Protein AF-A0A962FHZ2-F1 (afdb_monomer_lite)

Sequence (91 aa):
MPIPYLAIVAAAVAAWLFGAVWFGLLGRPWAVGLGLMSADAPQQRGKPPIFALVFSFVAELVMAAMLNGLLTHLAGPQFGMAPALIGAFFV

Structure (mmCIF, N/CA/C/O backbone):
data_AF-A0A962FHZ2-F1
#
_entry.id   AF-A0A962FHZ2-F1
#
loop_
_atom_site.group_PDB
_atom_site.id
_atom_site.type_symbol
_atom_site.label_atom_id
_atom_site.label_alt_id
_atom_site.label_comp_id
_atom_site.label_asym_id
_atom_site.label_entity_id
_atom_site.label_seq_id
_atom_site.pdbx_PDB_ins_code
_atom_site.Cartn_x
_atom_site.Cartn_y
_atom_site.Cartn_z
_atom_site.occupancy
_atom_site.B_iso_or_equiv
_atom_site.auth_seq_id
_atom_site.auth_comp_id
_atom_site.auth_asym_id
_atom_site.auth_atom_id
_atom_site.pdbx_PDB_model_num
ATOM 1 N N . MET A 1 1 ? -9.693 -1.635 23.708 1.00 52.34 1 MET A N 1
ATOM 2 C CA . MET A 1 1 ? -10.423 -2.319 22.617 1.00 52.34 1 MET A CA 1
ATOM 3 C C . MET A 1 1 ? -9.524 -3.429 22.086 1.00 52.34 1 MET A C 1
ATOM 5 O O . MET A 1 1 ? -8.327 -3.177 21.999 1.00 52.34 1 MET A O 1
ATOM 9 N N . PRO A 1 2 ? -10.022 -4.648 21.821 1.00 62.69 2 PRO A N 1
ATOM 10 C CA . PRO A 1 2 ? -9.186 -5.713 21.267 1.00 62.69 2 PRO A CA 1
ATOM 11 C C . PRO A 1 2 ? -8.664 -5.297 19.887 1.00 62.69 2 PRO A C 1
ATOM 13 O O . PRO A 1 2 ? -9.426 -4.765 19.085 1.00 62.69 2 PRO A O 1
ATOM 16 N N . ILE A 1 3 ? -7.373 -5.517 19.624 1.00 63.56 3 ILE A N 1
ATOM 17 C CA . ILE A 1 3 ? -6.765 -5.240 18.317 1.00 63.56 3 ILE A CA 1
ATOM 18 C C . ILE A 1 3 ? -7.387 -6.206 17.300 1.00 63.56 3 ILE A C 1
ATOM 20 O O . ILE A 1 3 ? -7.227 -7.421 17.453 1.00 63.56 3 ILE A O 1
ATOM 24 N N . PRO A 1 4 ? -8.093 -5.718 16.265 1.00 80.44 4 PRO A N 1
ATOM 25 C CA . PRO A 1 4 ? -8.685 -6.587 15.263 1.00 80.44 4 PRO A CA 1
ATOM 26 C C . PRO A 1 4 ? -7.594 -7.035 14.284 1.00 80.44 4 PRO A C 1
ATOM 28 O O . PRO A 1 4 ? -7.474 -6.507 13.181 1.00 80.44 4 PRO A O 1
ATOM 31 N N . TYR A 1 5 ? -6.788 -8.025 14.677 1.00 85.94 5 TYR A N 1
ATOM 32 C CA . TYR A 1 5 ? -5.693 -8.557 13.851 1.00 85.94 5 TYR A CA 1
ATOM 33 C C . TYR A 1 5 ? -6.159 -8.963 12.446 1.00 85.94 5 TYR A C 1
ATOM 35 O O . TYR A 1 5 ? -5.452 -8.737 11.468 1.00 85.94 5 TYR A O 1
ATOM 43 N N . LEU A 1 6 ? -7.387 -9.482 12.333 1.00 89.19 6 LEU A N 1
ATOM 44 C CA . LEU A 1 6 ? -8.000 -9.812 11.049 1.00 89.19 6 LEU A CA 1
ATOM 45 C C . LEU A 1 6 ? -8.206 -8.575 10.159 1.00 89.19 6 LEU A C 1
ATOM 47 O O . LEU A 1 6 ? -7.971 -8.652 8.958 1.00 89.19 6 LEU A O 1
ATOM 51 N N . ALA A 1 7 ? -8.600 -7.436 10.736 1.00 86.88 7 ALA A N 1
ATOM 52 C CA . ALA A 1 7 ? -8.775 -6.191 9.991 1.00 86.88 7 ALA A CA 1
ATOM 53 C C . ALA A 1 7 ? -7.433 -5.623 9.513 1.00 86.88 7 ALA A C 1
ATOM 55 O O . ALA A 1 7 ? -7.355 -5.137 8.391 1.00 86.88 7 ALA A O 1
ATOM 56 N N . ILE A 1 8 ? -6.371 -5.744 10.319 1.00 90.81 8 ILE A N 1
ATOM 57 C CA . ILE A 1 8 ? -5.015 -5.321 9.930 1.00 90.81 8 ILE A CA 1
ATOM 58 C C . ILE A 1 8 ? -4.530 -6.137 8.729 1.00 90.81 8 ILE A C 1
ATOM 60 O O . ILE A 1 8 ? -4.075 -5.569 7.739 1.00 90.81 8 ILE A O 1
ATOM 64 N N . VAL A 1 9 ? -4.669 -7.465 8.785 1.00 94.00 9 VAL A N 1
ATOM 65 C CA . VAL A 1 9 ? -4.267 -8.343 7.676 1.00 94.00 9 VAL A CA 1
ATOM 66 C C . VAL A 1 9 ? -5.120 -8.082 6.434 1.00 94.00 9 VAL A C 1
ATOM 68 O O . VAL A 1 9 ? -4.576 -7.981 5.337 1.00 94.00 9 VAL A O 1
ATOM 71 N N . ALA A 1 10 ? -6.437 -7.921 6.588 1.00 92.81 10 ALA A N 1
ATOM 72 C CA . ALA A 1 10 ? -7.325 -7.605 5.471 1.00 92.81 10 ALA A CA 1
ATOM 73 C C . ALA A 1 10 ? -6.970 -6.260 4.814 1.00 92.81 10 ALA A C 1
ATOM 75 O O . ALA A 1 10 ? -6.919 -6.180 3.588 1.00 92.81 10 ALA A O 1
ATOM 76 N N . ALA A 1 11 ? -6.671 -5.230 5.612 1.00 92.00 11 ALA A N 1
ATOM 77 C CA . ALA A 1 11 ? -6.234 -3.928 5.119 1.00 92.00 11 ALA A CA 1
ATOM 78 C C . ALA A 1 11 ? -4.898 -4.024 4.369 1.00 92.00 11 ALA A C 1
ATOM 80 O O . ALA A 1 11 ? -4.791 -3.500 3.264 1.00 92.00 11 ALA A O 1
ATOM 81 N N . ALA A 1 12 ? -3.918 -4.751 4.915 1.00 95.56 12 ALA A N 1
ATOM 82 C CA . ALA A 1 12 ? -2.625 -4.958 4.265 1.00 95.56 12 ALA A CA 1
ATOM 83 C C . ALA A 1 12 ? -2.767 -5.683 2.916 1.00 95.56 12 ALA A C 1
ATOM 85 O O . ALA A 1 12 ? -2.175 -5.266 1.925 1.00 95.56 12 ALA A O 1
ATOM 86 N N . VAL A 1 13 ? -3.595 -6.733 2.843 1.00 96.81 13 VAL A N 1
ATOM 87 C CA . VAL A 1 13 ? -3.870 -7.445 1.582 1.00 96.81 13 VAL A CA 1
ATOM 88 C C . VAL A 1 13 ? -4.563 -6.528 0.572 1.00 96.81 13 VAL A C 1
ATOM 90 O O . VAL A 1 13 ? -4.171 -6.505 -0.594 1.00 96.81 13 VAL A O 1
ATOM 93 N N . ALA A 1 14 ? -5.570 -5.763 1.002 1.00 94.88 14 ALA A N 1
ATOM 94 C CA . ALA A 1 14 ? -6.292 -4.843 0.128 1.00 94.88 14 ALA A CA 1
ATOM 95 C C . ALA A 1 14 ? -5.374 -3.745 -0.433 1.00 94.88 14 ALA A C 1
ATOM 97 O O . ALA A 1 14 ? -5.360 -3.527 -1.645 1.00 94.88 14 ALA A O 1
ATOM 98 N N . ALA A 1 15 ? -4.570 -3.109 0.425 1.00 94.12 15 ALA A N 1
ATOM 99 C CA . ALA A 1 15 ? -3.610 -2.080 0.033 1.00 94.12 15 ALA A CA 1
ATOM 100 C C . ALA A 1 15 ? -2.529 -2.641 -0.901 1.00 94.12 15 ALA A C 1
ATOM 102 O O . ALA A 1 15 ? -2.249 -2.058 -1.947 1.00 94.12 15 ALA A O 1
ATOM 103 N N . TRP A 1 16 ? -1.986 -3.819 -0.589 1.00 96.06 16 TRP A N 1
ATOM 104 C CA . TRP A 1 16 ? -0.955 -4.461 -1.401 1.00 96.06 16 TRP A CA 1
ATOM 105 C C . TRP A 1 16 ? -1.451 -4.836 -2.805 1.00 96.06 16 TRP A C 1
ATOM 107 O O . TRP A 1 16 ? -0.777 -4.554 -3.798 1.00 96.06 16 TRP A O 1
ATOM 117 N N . LEU A 1 17 ? -2.652 -5.419 -2.915 1.00 96.19 17 LEU A N 1
ATOM 118 C CA . LEU A 1 17 ? -3.267 -5.726 -4.212 1.00 96.19 17 LEU A CA 1
ATOM 119 C C . LEU A 1 17 ? -3.583 -4.454 -5.001 1.00 96.19 17 LEU A C 1
ATOM 121 O O . LEU A 1 17 ? -3.311 -4.397 -6.203 1.00 96.19 17 LEU A O 1
ATOM 125 N N . PHE A 1 18 ? -4.119 -3.432 -4.333 1.00 94.75 18 PHE A N 1
ATOM 126 C CA . PHE A 1 18 ? -4.369 -2.137 -4.954 1.00 94.75 18 PHE A CA 1
ATOM 127 C C . PHE A 1 18 ? -3.073 -1.522 -5.495 1.00 94.75 18 PHE A C 1
ATOM 129 O O . PHE A 1 18 ? -3.030 -1.135 -6.660 1.00 94.75 18 PHE A O 1
ATOM 136 N N . GLY A 1 19 ? -1.995 -1.515 -4.707 1.00 91.81 19 GLY A N 1
ATOM 137 C CA . GLY A 1 19 ? -0.679 -1.034 -5.124 1.00 91.81 19 GLY A CA 1
ATOM 138 C C . GLY A 1 19 ? -0.113 -1.817 -6.310 1.00 91.81 19 GLY A C 1
ATOM 139 O O . GLY A 1 19 ? 0.396 -1.219 -7.259 1.00 91.81 19 GLY A O 1
ATOM 140 N N . ALA A 1 20 ? -0.260 -3.145 -6.312 1.00 91.56 20 ALA A N 1
ATOM 141 C CA . ALA A 1 20 ? 0.170 -3.987 -7.426 1.00 91.56 20 ALA A CA 1
ATOM 142 C C . ALA A 1 20 ? -0.566 -3.641 -8.731 1.00 91.56 20 ALA A C 1
ATOM 144 O O . ALA A 1 20 ? 0.062 -3.555 -9.788 1.00 91.56 20 ALA A O 1
ATOM 145 N N . VAL A 1 21 ? -1.878 -3.399 -8.665 1.00 93.50 21 VAL A N 1
ATOM 146 C CA . VAL A 1 21 ? -2.672 -2.957 -9.822 1.00 93.50 21 VAL A CA 1
ATOM 147 C C . VAL A 1 21 ? -2.290 -1.533 -10.233 1.00 93.50 21 VAL A C 1
ATOM 149 O O . VAL A 1 21 ? -2.035 -1.285 -11.411 1.00 93.50 21 VAL A O 1
ATOM 152 N N . TRP A 1 22 ? -2.188 -0.610 -9.276 1.00 92.81 22 TRP A N 1
ATOM 153 C CA . TRP A 1 22 ? -1.858 0.794 -9.514 1.00 92.81 22 TRP A CA 1
ATOM 154 C C . TRP A 1 22 ? -0.504 0.951 -10.208 1.00 92.81 22 TRP A C 1
ATOM 156 O O . TRP A 1 22 ? -0.424 1.510 -11.302 1.00 92.81 22 TRP A O 1
ATOM 166 N N . PHE A 1 23 ? 0.563 0.394 -9.631 1.00 88.62 23 PHE A N 1
ATOM 167 C CA . PHE A 1 23 ? 1.902 0.466 -10.216 1.00 88.62 23 PHE A CA 1
ATOM 168 C C . PHE A 1 23 ? 2.074 -0.463 -11.422 1.00 88.62 23 PHE A C 1
ATOM 170 O O . PHE A 1 23 ? 2.867 -0.154 -12.311 1.00 88.62 23 PHE A O 1
ATOM 177 N N . GLY A 1 24 ? 1.307 -1.552 -11.511 1.00 88.62 24 GLY A N 1
ATOM 178 C CA . GLY A 1 24 ? 1.276 -2.406 -12.698 1.00 88.62 24 GLY A CA 1
ATOM 179 C C . GLY A 1 24 ? 0.726 -1.689 -13.935 1.00 88.62 24 GLY A C 1
ATOM 180 O O . GLY A 1 24 ? 1.250 -1.878 -15.033 1.00 88.62 24 GLY A O 1
ATOM 181 N N . LEU A 1 25 ? -0.292 -0.839 -13.761 1.00 91.19 25 LEU A N 1
ATOM 182 C CA . LEU A 1 25 ? -0.929 -0.094 -14.852 1.00 91.19 25 LEU A CA 1
ATOM 183 C C . LEU A 1 25 ? -0.266 1.266 -15.112 1.00 91.19 25 LEU A C 1
ATOM 185 O O . LEU A 1 25 ? -0.033 1.633 -16.263 1.00 91.19 25 LEU A O 1
ATOM 189 N N . LEU A 1 26 ? 0.049 2.014 -14.052 1.00 92.19 26 LEU A N 1
ATOM 190 C CA . LEU A 1 26 ? 0.483 3.413 -14.130 1.00 92.19 26 LEU A CA 1
ATOM 191 C C . LEU A 1 26 ? 1.970 3.622 -13.815 1.00 92.19 26 LEU A C 1
ATOM 193 O O . LEU A 1 26 ? 2.487 4.721 -14.011 1.00 92.19 26 LEU A O 1
ATOM 197 N N . GLY A 1 27 ? 2.697 2.589 -13.381 1.00 90.44 27 GLY A N 1
ATOM 198 C CA . GLY A 1 27 ? 4.102 2.731 -12.985 1.00 90.44 27 GLY A CA 1
ATOM 199 C C . GLY A 1 27 ? 5.013 3.198 -14.122 1.00 90.44 27 GLY A C 1
ATOM 200 O O . GLY A 1 27 ? 5.865 4.058 -13.914 1.00 90.44 27 GLY A O 1
ATOM 201 N N . ARG A 1 28 ? 4.808 2.696 -15.349 1.00 88.69 28 ARG A N 1
ATOM 202 C CA . ARG A 1 28 ? 5.593 3.119 -16.524 1.00 88.69 28 ARG A CA 1
ATOM 203 C C . ARG A 1 28 ? 5.334 4.578 -16.930 1.00 88.69 28 ARG A C 1
ATOM 205 O O . ARG A 1 28 ? 6.315 5.310 -17.028 1.00 88.69 28 ARG A O 1
ATOM 212 N N . PRO A 1 29 ? 4.085 5.037 -17.163 1.00 92.88 29 PRO A N 1
ATOM 213 C CA . PRO A 1 29 ? 3.851 6.440 -17.506 1.00 92.88 29 PRO A CA 1
ATOM 214 C C . PRO A 1 29 ? 4.306 7.393 -16.393 1.00 92.88 29 PRO A C 1
ATOM 216 O O . PRO A 1 29 ? 4.846 8.453 -16.697 1.00 92.88 29 PRO A O 1
ATOM 219 N N . TRP A 1 30 ? 4.185 6.992 -15.124 1.00 93.50 30 TRP A N 1
ATOM 220 C CA . TRP A 1 30 ? 4.740 7.742 -13.997 1.00 93.50 30 TRP A CA 1
ATOM 221 C C . TRP A 1 30 ? 6.274 7.852 -14.064 1.00 93.50 30 TRP A C 1
ATOM 223 O O . TRP A 1 30 ? 6.813 8.955 -13.995 1.00 93.50 30 TRP A O 1
ATOM 233 N N . ALA A 1 31 ? 6.982 6.738 -14.281 1.00 92.12 31 ALA A N 1
ATOM 234 C CA . ALA A 1 31 ? 8.444 6.728 -14.385 1.00 92.12 31 ALA A CA 1
ATOM 235 C C . ALA A 1 31 ? 8.964 7.544 -15.583 1.00 92.12 31 ALA A C 1
ATOM 237 O O . ALA A 1 31 ? 9.981 8.230 -15.466 1.00 92.12 31 ALA A O 1
ATOM 238 N N . VAL A 1 32 ? 8.256 7.502 -16.717 1.00 93.75 32 VAL A N 1
ATOM 239 C CA . VAL A 1 32 ? 8.573 8.316 -17.901 1.00 93.75 32 VAL A CA 1
ATOM 240 C C . VAL A 1 32 ? 8.341 9.802 -17.620 1.00 93.75 32 VAL A C 1
ATOM 242 O O . VAL A 1 32 ? 9.209 10.617 -17.923 1.00 93.75 32 VAL A O 1
ATOM 245 N N . GLY A 1 33 ? 7.217 10.163 -16.992 1.00 93.94 33 GLY A N 1
ATOM 246 C CA . GLY A 1 33 ? 6.903 11.554 -16.647 1.00 93.94 33 GLY A CA 1
ATOM 247 C C . GLY A 1 33 ? 7.903 12.190 -15.675 1.00 93.94 33 GLY A C 1
ATOM 248 O O . GLY A 1 33 ? 8.156 13.388 -15.755 1.00 93.94 33 GLY A O 1
ATOM 249 N N . LEU A 1 34 ? 8.517 11.385 -14.803 1.00 95.06 34 LEU A N 1
ATOM 250 C CA . LEU A 1 34 ? 9.578 11.822 -13.891 1.00 95.06 34 LEU A CA 1
ATOM 251 C C . LEU A 1 34 ? 10.986 11.817 -14.511 1.00 95.06 34 LEU A C 1
ATOM 253 O O . LEU A 1 34 ? 11.949 12.155 -13.826 1.00 95.06 34 LEU A O 1
ATOM 257 N N . GLY A 1 35 ? 11.138 11.408 -15.774 1.00 92.88 35 GLY A N 1
ATOM 258 C CA . GLY A 1 35 ? 12.445 11.306 -16.430 1.00 92.88 35 GLY A CA 1
ATOM 259 C C . GLY A 1 35 ? 13.329 10.167 -15.904 1.00 92.88 35 GLY A C 1
ATOM 260 O O . GLY A 1 35 ? 14.515 10.120 -16.217 1.00 92.88 35 GLY A O 1
ATOM 261 N N . LEU A 1 36 ? 12.767 9.230 -15.129 1.00 91.62 36 LEU A N 1
ATOM 262 C CA . LEU A 1 36 ? 13.481 8.051 -14.617 1.00 91.62 36 LEU A CA 1
ATOM 263 C C . LEU A 1 36 ? 13.682 6.981 -15.701 1.00 91.62 36 LEU A C 1
ATOM 265 O O . LEU A 1 36 ? 14.502 6.077 -15.545 1.00 91.62 36 LEU A O 1
ATOM 269 N N . MET A 1 37 ? 12.916 7.060 -16.792 1.00 89.69 37 MET A N 1
ATOM 270 C CA . MET A 1 37 ? 12.946 6.119 -17.907 1.00 89.69 37 MET A CA 1
ATOM 271 C C . MET A 1 37 ? 12.627 6.844 -19.220 1.00 89.69 37 MET A C 1
ATOM 273 O O . MET A 1 37 ? 11.748 7.700 -19.260 1.00 89.69 37 MET A O 1
ATOM 277 N N . SER A 1 38 ? 13.304 6.472 -20.312 1.00 89.81 38 SER A N 1
ATOM 278 C CA . SER A 1 38 ? 12.926 6.937 -21.654 1.00 89.81 38 SER A CA 1
ATOM 279 C C . SER A 1 38 ? 11.594 6.316 -22.092 1.00 89.81 38 SER A C 1
ATOM 281 O O . SER A 1 38 ? 11.342 5.138 -21.833 1.00 89.81 38 SER A O 1
ATOM 283 N N . ALA A 1 39 ? 10.760 7.075 -22.806 1.00 88.56 39 ALA A N 1
ATOM 284 C CA . ALA A 1 39 ? 9.511 6.570 -23.382 1.00 88.56 39 ALA A CA 1
ATOM 285 C C . ALA A 1 39 ? 9.741 5.370 -24.324 1.00 88.56 39 ALA A C 1
ATOM 287 O O . ALA A 1 39 ? 8.923 4.446 -24.368 1.00 88.56 39 ALA A O 1
ATOM 288 N N . ASP A 1 40 ? 10.895 5.338 -24.993 1.00 89.25 40 ASP A N 1
ATOM 289 C CA . ASP A 1 40 ? 11.276 4.284 -25.938 1.00 89.25 40 ASP A CA 1
ATOM 290 C C . ASP A 1 40 ? 11.899 3.062 -25.257 1.00 89.25 40 ASP A C 1
ATOM 292 O O . ASP A 1 40 ? 12.158 2.045 -25.904 1.00 89.25 40 ASP A O 1
ATOM 296 N N . ALA A 1 41 ? 12.163 3.137 -23.949 1.00 85.06 41 ALA A N 1
ATOM 297 C CA . ALA A 1 41 ? 12.801 2.038 -23.251 1.00 85.06 41 ALA A CA 1
ATOM 298 C C . ALA A 1 41 ? 11.903 0.786 -23.307 1.00 85.06 41 ALA A C 1
ATOM 300 O O . ALA A 1 41 ? 10.686 0.877 -23.082 1.00 85.06 41 ALA A O 1
ATOM 301 N N . PRO A 1 42 ? 12.487 -0.387 -23.619 1.00 80.62 42 PRO A N 1
ATOM 302 C CA . PRO A 1 42 ? 11.727 -1.605 -23.836 1.00 80.62 42 PRO A CA 1
ATOM 303 C C . PRO A 1 42 ? 10.947 -1.961 -22.573 1.00 80.62 42 PRO A C 1
ATOM 305 O O . PRO A 1 42 ? 11.472 -1.918 -21.459 1.00 80.62 42 PRO A O 1
ATOM 308 N N . GLN A 1 43 ? 9.678 -2.330 -22.748 1.00 76.69 43 GLN A N 1
ATOM 309 C CA . GLN A 1 43 ? 8.869 -2.831 -21.645 1.00 76.69 43 GLN A CA 1
ATOM 310 C C . GLN A 1 43 ? 9.560 -4.081 -21.083 1.00 76.69 43 GLN A C 1
ATOM 312 O O . GLN A 1 43 ? 9.680 -5.085 -21.791 1.00 76.69 43 GLN A O 1
ATOM 317 N N . GLN A 1 44 ? 10.005 -4.041 -19.822 1.00 69.75 44 GLN A N 1
ATOM 318 C CA . GLN A 1 44 ? 10.480 -5.245 -19.144 1.00 69.75 44 GLN A CA 1
ATOM 319 C C . GLN A 1 44 ? 9.323 -6.246 -19.074 1.00 69.75 44 GLN A C 1
ATOM 321 O O . GLN A 1 44 ? 8.379 -6.096 -18.301 1.00 69.75 44 GLN A O 1
ATOM 326 N N . ARG A 1 45 ? 9.379 -7.268 -19.930 1.00 62.19 45 ARG A N 1
ATOM 327 C CA . ARG A 1 45 ? 8.474 -8.417 -19.906 1.00 62.19 45 ARG A CA 1
ATOM 328 C C . ARG A 1 45 ? 9.066 -9.455 -18.962 1.00 62.19 45 ARG A C 1
ATOM 330 O O . ARG A 1 45 ? 9.803 -10.339 -19.382 1.00 62.19 45 ARG A O 1
ATOM 337 N N . GLY A 1 46 ? 8.781 -9.313 -17.674 1.00 67.94 46 GLY A N 1
ATOM 338 C CA . GLY A 1 46 ? 9.251 -10.234 -16.645 1.00 67.94 46 GLY A CA 1
ATOM 339 C C . GLY A 1 46 ? 8.357 -10.189 -15.416 1.00 67.94 46 GLY A C 1
ATOM 340 O O . GLY A 1 46 ? 7.718 -9.176 -15.139 1.00 67.94 46 GLY A O 1
ATOM 341 N N . LYS A 1 47 ? 8.299 -11.302 -14.681 1.00 72.50 47 LYS A N 1
ATOM 342 C CA . LYS A 1 47 ? 7.670 -11.315 -13.358 1.00 72.50 47 LYS A CA 1
ATOM 343 C C . LYS A 1 47 ? 8.460 -10.379 -12.435 1.00 72.50 47 LYS A C 1
ATOM 345 O O . LYS A 1 47 ? 9.691 -10.442 -12.463 1.00 72.50 47 LYS A O 1
ATOM 350 N N . PRO A 1 48 ? 7.793 -9.550 -11.614 1.00 76.75 48 PRO A N 1
ATOM 351 C CA . PRO A 1 48 ? 8.490 -8.772 -10.601 1.00 76.75 48 PRO A CA 1
ATOM 352 C C . PRO A 1 48 ? 9.287 -9.715 -9.686 1.00 76.75 48 PRO A C 1
ATOM 354 O O . PRO A 1 48 ? 8.839 -10.839 -9.422 1.00 76.75 48 PRO A O 1
ATOM 357 N N . PRO A 1 49 ? 10.472 -9.297 -9.214 1.00 87.44 49 PRO A N 1
ATOM 358 C CA . PRO A 1 49 ? 11.282 -10.123 -8.333 1.00 87.44 49 PRO A CA 1
ATOM 359 C C . PRO A 1 49 ? 10.476 -10.4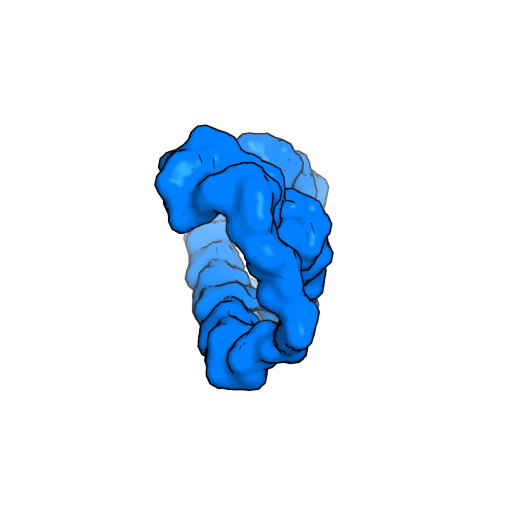79 -7.080 1.00 87.44 49 PRO A C 1
ATOM 361 O O . PRO A 1 49 ? 9.960 -9.597 -6.395 1.00 87.44 49 PRO A O 1
ATOM 364 N N . ILE A 1 50 ? 10.380 -11.778 -6.773 1.00 89.06 50 ILE A N 1
ATOM 365 C CA . ILE A 1 50 ? 9.557 -12.304 -5.667 1.00 89.06 50 ILE A CA 1
ATOM 366 C C . ILE A 1 50 ? 9.915 -11.620 -4.345 1.00 89.06 50 ILE A C 1
ATOM 368 O O . ILE A 1 50 ? 9.027 -11.267 -3.576 1.00 89.06 50 ILE A O 1
ATOM 372 N N . PHE A 1 51 ? 11.205 -11.363 -4.112 1.00 93.38 51 PHE A N 1
ATOM 373 C CA . PHE A 1 51 ? 11.671 -10.639 -2.932 1.00 93.38 51 PHE A CA 1
ATOM 374 C C . PHE A 1 51 ? 11.008 -9.261 -2.780 1.00 93.38 51 PHE A C 1
ATOM 376 O O . PHE A 1 51 ? 10.590 -8.920 -1.681 1.00 93.38 51 PHE A O 1
ATOM 383 N N . ALA A 1 52 ? 10.839 -8.494 -3.865 1.00 90.12 52 ALA A N 1
ATOM 384 C CA . ALA A 1 52 ? 10.195 -7.180 -3.804 1.00 90.12 52 ALA A CA 1
ATOM 385 C C . ALA A 1 52 ? 8.692 -7.283 -3.490 1.00 90.12 52 ALA A C 1
ATOM 387 O O . ALA A 1 52 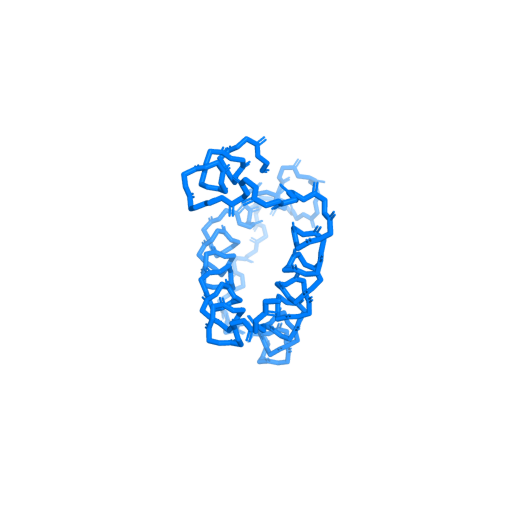? 8.154 -6.454 -2.758 1.00 90.12 52 ALA A O 1
ATOM 388 N N . LEU A 1 53 ? 8.014 -8.321 -3.993 1.00 90.81 53 LEU A N 1
ATOM 389 C CA . LEU A 1 53 ? 6.607 -8.585 -3.676 1.00 90.81 53 LEU A CA 1
ATOM 390 C C . LEU A 1 53 ? 6.408 -8.959 -2.202 1.00 90.81 53 LEU A C 1
ATOM 392 O O . LEU A 1 53 ? 5.528 -8.413 -1.544 1.00 90.81 53 LEU A O 1
ATOM 396 N N . VAL A 1 54 ? 7.245 -9.850 -1.670 1.00 94.62 54 VAL A N 1
ATOM 397 C CA . VAL A 1 54 ? 7.192 -10.239 -0.252 1.00 94.62 54 VAL A CA 1
ATOM 398 C C . VAL A 1 54 ? 7.553 -9.055 0.642 1.00 94.62 54 VAL A C 1
ATOM 400 O O . VAL A 1 54 ? 6.853 -8.779 1.612 1.00 94.62 54 VAL A O 1
ATOM 403 N N . PHE A 1 55 ? 8.619 -8.328 0.304 1.00 95.94 55 PHE A N 1
ATOM 404 C CA . PHE A 1 55 ? 9.068 -7.174 1.075 1.00 95.94 55 PHE A CA 1
ATOM 405 C C . PHE A 1 55 ? 8.009 -6.067 1.119 1.00 95.94 55 PHE A C 1
ATOM 407 O O . PHE A 1 55 ? 7.707 -5.560 2.196 1.00 95.94 55 PHE A O 1
ATOM 414 N N . SER A 1 56 ? 7.399 -5.731 -0.024 1.00 95.00 56 SER A N 1
ATOM 415 C CA . SER A 1 56 ? 6.305 -4.750 -0.071 1.00 95.00 56 SER A CA 1
ATOM 416 C C . SER A 1 56 ? 5.094 -5.196 0.745 1.00 95.00 56 SER A C 1
ATOM 418 O O . SER A 1 56 ? 4.547 -4.387 1.482 1.00 95.00 56 SER A O 1
ATOM 420 N N . PHE A 1 57 ? 4.716 -6.478 0.703 1.00 96.31 57 PHE A N 1
ATOM 421 C CA . PHE A 1 57 ? 3.622 -6.988 1.534 1.00 96.31 57 PHE A CA 1
ATOM 422 C C . PHE A 1 57 ? 3.914 -6.851 3.037 1.00 96.31 57 PHE A C 1
ATOM 424 O O . PHE A 1 57 ? 3.050 -6.431 3.805 1.00 96.31 57 PHE A O 1
ATOM 431 N N . VAL A 1 58 ? 5.140 -7.166 3.468 1.00 97.56 58 VAL A N 1
ATOM 432 C CA . VAL A 1 58 ? 5.553 -6.992 4.870 1.00 97.56 58 VAL A CA 1
ATOM 433 C C . VAL A 1 58 ? 5.543 -5.513 5.263 1.00 97.56 58 VAL A C 1
ATOM 435 O O . VAL A 1 58 ? 5.077 -5.182 6.352 1.00 97.56 58 VAL A O 1
ATOM 438 N N . ALA A 1 59 ? 6.003 -4.622 4.383 1.00 97.00 59 ALA A N 1
ATOM 439 C CA . ALA A 1 59 ? 5.951 -3.182 4.616 1.00 97.00 59 ALA A CA 1
ATOM 440 C C . ALA A 1 59 ? 4.503 -2.680 4.770 1.00 97.00 59 ALA A C 1
ATOM 442 O O . ALA A 1 59 ? 4.215 -1.959 5.723 1.00 97.00 59 ALA A O 1
ATOM 443 N N . GLU A 1 60 ? 3.582 -3.122 3.909 1.00 96.25 60 GLU A N 1
ATOM 444 C CA . GLU A 1 60 ? 2.149 -2.808 4.019 1.00 96.25 60 GLU A CA 1
ATOM 445 C C . GLU A 1 60 ? 1.541 -3.328 5.326 1.00 96.25 60 GLU A C 1
ATOM 447 O O . GLU A 1 60 ? 0.771 -2.630 5.984 1.00 96.25 60 GLU A O 1
ATOM 452 N N . LEU A 1 61 ? 1.927 -4.528 5.768 1.00 96.56 61 LEU A N 1
ATOM 453 C CA . LEU A 1 61 ? 1.465 -5.076 7.043 1.00 96.56 61 LEU A CA 1
ATOM 454 C C . LEU A 1 61 ? 1.926 -4.228 8.237 1.00 96.56 61 LEU A C 1
ATOM 456 O O . LEU A 1 61 ? 1.142 -3.973 9.156 1.00 96.56 61 LEU A O 1
ATOM 460 N N . VAL A 1 62 ? 3.180 -3.768 8.216 1.00 96.62 62 VAL A N 1
ATOM 461 C CA . VAL A 1 62 ? 3.717 -2.851 9.232 1.00 96.62 62 VAL A CA 1
ATOM 462 C C . VAL A 1 62 ? 2.964 -1.520 9.201 1.00 96.62 62 VAL A C 1
ATOM 464 O O . VAL A 1 62 ? 2.524 -1.053 10.252 1.00 96.62 62 VAL A O 1
ATOM 467 N N . MET A 1 63 ? 2.742 -0.943 8.017 1.00 95.44 63 MET A N 1
ATOM 468 C CA . MET A 1 63 ? 1.990 0.306 7.853 1.00 95.44 63 MET A CA 1
ATOM 469 C C . MET A 1 63 ? 0.547 0.181 8.354 1.00 95.44 63 MET A C 1
ATOM 471 O O . MET A 1 63 ? 0.083 1.043 9.100 1.00 95.44 63 MET A O 1
ATOM 475 N N . ALA A 1 64 ? -0.148 -0.914 8.035 1.00 93.19 64 ALA A N 1
ATOM 476 C CA . ALA A 1 64 ? -1.502 -1.180 8.516 1.00 93.19 64 ALA A CA 1
ATOM 477 C C . ALA A 1 64 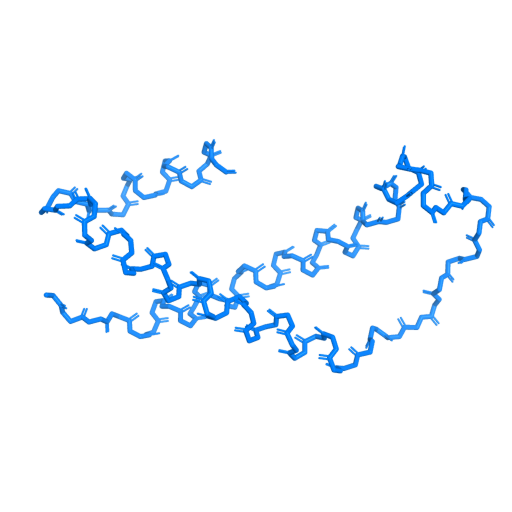? -1.558 -1.297 10.051 1.00 93.19 64 ALA A C 1
ATOM 479 O O . ALA A 1 64 ? -2.469 -0.761 10.688 1.00 93.19 64 ALA A O 1
ATOM 480 N N . ALA A 1 65 ? -0.566 -1.950 10.667 1.00 92.00 65 ALA A N 1
ATOM 481 C CA . ALA A 1 65 ? -0.463 -2.042 12.122 1.00 92.00 65 ALA A CA 1
ATOM 482 C C . ALA A 1 65 ? -0.195 -0.671 12.768 1.00 92.00 65 ALA A C 1
ATOM 484 O O . ALA A 1 65 ? -0.840 -0.322 13.763 1.00 92.00 65 ALA A O 1
ATOM 485 N N . MET A 1 66 ? 0.706 0.125 12.183 1.00 93.19 66 MET A N 1
ATOM 486 C CA . MET A 1 66 ? 0.986 1.493 12.627 1.00 93.19 66 MET A CA 1
ATOM 487 C C . MET A 1 66 ? -0.257 2.378 12.524 1.00 93.19 66 MET A C 1
ATOM 489 O O . MET A 1 66 ? -0.582 3.083 13.480 1.00 93.19 66 MET A O 1
ATOM 493 N N . LEU A 1 67 ? -0.984 2.303 11.407 1.00 88.56 67 LEU A N 1
ATOM 494 C CA . LEU A 1 67 ? -2.200 3.079 11.188 1.00 88.56 67 LEU A CA 1
ATOM 495 C C . LEU A 1 67 ? -3.295 2.688 12.184 1.00 88.56 67 LEU A C 1
ATOM 497 O O . LEU A 1 67 ? -3.906 3.566 12.783 1.00 88.56 67 LEU A O 1
ATOM 501 N N . ASN A 1 68 ? -3.496 1.393 12.445 1.00 85.88 68 ASN A N 1
ATOM 502 C CA . ASN A 1 68 ? -4.408 0.943 13.499 1.00 85.88 68 ASN A CA 1
ATOM 503 C C . ASN A 1 68 ? -4.022 1.529 14.870 1.00 85.88 68 ASN A C 1
ATOM 505 O O . ASN A 1 68 ? -4.892 1.989 15.613 1.00 85.88 68 ASN A O 1
ATOM 509 N N . GLY A 1 69 ? -2.726 1.544 15.199 1.00 85.25 69 GLY A N 1
ATOM 510 C CA . GLY A 1 69 ? -2.217 2.180 16.414 1.00 85.25 69 GLY A CA 1
ATOM 511 C C . GLY A 1 69 ? -2.554 3.672 16.470 1.00 85.25 69 GLY A C 1
ATOM 512 O O . GLY A 1 69 ? -3.151 4.123 17.447 1.00 85.25 69 GLY A O 1
ATOM 513 N N . LEU A 1 70 ? -2.242 4.417 15.409 1.00 86.88 70 LEU A N 1
ATOM 514 C CA . LEU A 1 70 ? -2.547 5.844 15.272 1.00 86.88 70 LEU A CA 1
ATOM 515 C C . LEU A 1 70 ? -4.041 6.129 15.420 1.00 86.88 70 LEU A C 1
ATOM 517 O O . LEU A 1 70 ? -4.421 6.945 16.253 1.00 86.88 70 LEU A O 1
ATOM 521 N N . LEU A 1 71 ? -4.891 5.430 14.671 1.00 80.50 71 LEU A N 1
ATOM 522 C CA . LEU A 1 71 ? -6.341 5.625 14.700 1.00 80.50 71 LEU A CA 1
ATOM 523 C C . LEU A 1 71 ? -6.924 5.321 16.082 1.00 80.50 71 LEU A C 1
ATOM 525 O O . LEU A 1 71 ? -7.757 6.077 16.573 1.00 80.50 71 LEU A O 1
ATOM 529 N N . THR A 1 72 ? -6.427 4.282 16.757 1.00 78.94 72 THR A N 1
ATOM 530 C CA . THR A 1 72 ? -6.856 3.952 18.125 1.00 78.94 72 THR A CA 1
ATOM 531 C C . THR A 1 72 ? -6.539 5.080 19.116 1.00 78.94 72 THR A C 1
ATOM 533 O O . THR A 1 72 ? -7.328 5.325 20.025 1.00 78.94 72 THR A O 1
ATOM 536 N N . HIS A 1 73 ? -5.409 5.778 18.953 1.00 82.00 73 HIS A N 1
ATOM 537 C CA . HIS A 1 73 ? -5.000 6.858 19.863 1.00 82.00 73 HIS A CA 1
ATOM 538 C C . HIS A 1 73 ? -5.596 8.219 19.490 1.00 82.00 73 HIS A C 1
ATOM 540 O O . HIS A 1 73 ? -5.954 8.991 20.375 1.00 82.00 73 HIS A O 1
ATOM 546 N N . LEU A 1 74 ? -5.692 8.527 18.196 1.00 81.31 74 LEU A N 1
ATOM 547 C CA . LEU A 1 74 ? -6.106 9.843 17.708 1.00 81.31 74 LEU A CA 1
ATOM 548 C C . LEU A 1 74 ? -7.617 10.014 17.683 1.00 81.31 74 LEU A C 1
ATOM 550 O O . LEU A 1 74 ? -8.121 11.115 17.887 1.00 81.31 74 LEU A O 1
ATOM 554 N N . ALA A 1 75 ? -8.343 8.946 17.383 1.00 75.75 75 ALA A N 1
ATOM 555 C CA . ALA A 1 75 ? -9.713 9.105 16.954 1.00 75.75 75 ALA A CA 1
ATOM 556 C C . ALA A 1 75 ? -10.753 8.973 18.080 1.00 75.75 75 ALA A C 1
ATOM 558 O O . ALA A 1 75 ? -11.923 9.316 17.897 1.00 75.75 75 ALA A O 1
ATOM 559 N N . GLY A 1 76 ? -10.312 8.558 19.271 1.00 71.44 76 GLY A N 1
ATOM 560 C CA . GLY A 1 76 ? -11.137 8.523 20.474 1.00 71.44 76 GLY A CA 1
ATOM 561 C C . GLY A 1 76 ? -12.353 7.584 20.368 1.00 71.44 76 GLY A C 1
ATOM 562 O O . GLY A 1 76 ? -12.445 6.763 19.455 1.00 71.44 76 GLY A O 1
ATOM 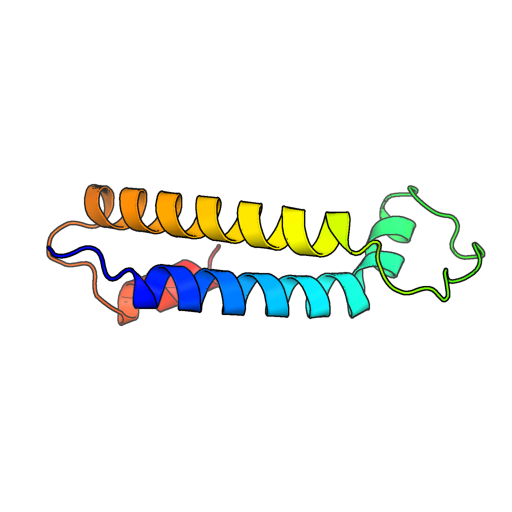563 N N . PRO A 1 77 ? -13.319 7.687 21.301 1.00 67.88 77 PRO A N 1
ATOM 564 C CA . PRO A 1 77 ? -14.491 6.804 21.356 1.00 67.88 77 PRO A CA 1
ATOM 565 C C . PRO A 1 77 ? -15.418 6.894 20.133 1.00 67.88 77 PRO A C 1
ATOM 567 O O . PRO A 1 77 ? -16.201 5.979 19.894 1.00 67.88 77 PRO A O 1
ATOM 570 N N . GLN A 1 78 ? -15.351 7.992 19.375 1.00 66.69 78 GLN A N 1
ATOM 571 C CA . GLN A 1 78 ? -16.235 8.277 18.240 1.00 66.69 78 GLN A CA 1
ATOM 572 C C . GLN A 1 78 ? -15.745 7.737 16.886 1.00 66.69 78 GLN A C 1
ATOM 574 O O . GLN A 1 78 ? -16.406 7.957 15.868 1.00 66.69 78 GLN A O 1
ATOM 579 N N . PHE A 1 79 ? -14.605 7.042 16.831 1.00 70.94 79 PHE A N 1
ATOM 580 C CA . PHE A 1 79 ? -14.099 6.533 15.560 1.00 70.94 79 PHE A CA 1
ATOM 581 C C . PHE A 1 79 ? -14.823 5.264 15.118 1.00 70.94 79 PHE A C 1
ATOM 583 O O . PHE A 1 79 ? -14.576 4.163 15.608 1.00 70.94 79 PHE A O 1
ATOM 590 N N . GLY A 1 80 ? -15.745 5.448 14.176 1.00 73.62 80 GLY A N 1
ATOM 591 C CA . GLY A 1 80 ? -16.482 4.380 13.513 1.00 73.62 80 GLY A CA 1
ATOM 592 C C . GLY A 1 80 ? -16.062 4.181 12.057 1.00 73.62 80 GLY A C 1
ATOM 593 O O . GLY A 1 80 ? -15.213 4.883 11.513 1.00 73.62 80 GLY A O 1
ATOM 594 N N . MET A 1 81 ? -16.724 3.240 11.388 1.00 74.69 81 MET A N 1
ATOM 595 C CA . MET A 1 81 ? -16.437 2.878 9.996 1.00 74.69 81 MET A CA 1
ATOM 596 C C . MET A 1 81 ? -16.700 4.026 9.003 1.00 74.69 81 MET A C 1
ATOM 598 O O . MET A 1 81 ? -15.917 4.233 8.084 1.00 74.69 81 MET A O 1
ATOM 602 N N . ALA A 1 82 ? -17.767 4.807 9.201 1.00 79.50 82 ALA A N 1
ATOM 603 C CA . ALA A 1 82 ? -18.117 5.918 8.311 1.00 79.50 82 ALA A CA 1
ATOM 604 C C . ALA A 1 82 ? -17.053 7.038 8.270 1.00 79.50 82 ALA A C 1
ATOM 606 O O . ALA A 1 82 ? -16.574 7.344 7.178 1.00 79.50 82 ALA A O 1
ATOM 607 N N . PRO A 1 83 ? -16.616 7.628 9.404 1.00 79.50 83 PRO A N 1
ATOM 608 C CA . PRO A 1 8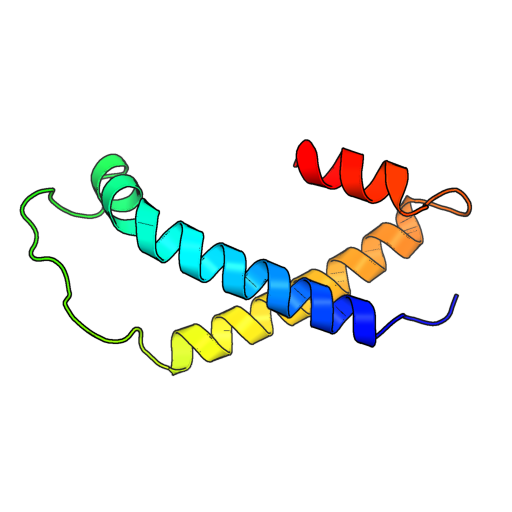3 ? -15.553 8.632 9.375 1.00 79.50 83 PRO A CA 1
ATOM 609 C C . PRO A 1 83 ? -14.207 8.062 8.900 1.00 79.50 83 PRO A C 1
ATOM 611 O O . PRO A 1 83 ? -13.444 8.790 8.271 1.00 79.50 83 PRO A O 1
ATOM 614 N N . ALA A 1 84 ? -13.935 6.768 9.117 1.00 76.19 84 ALA A N 1
ATOM 615 C CA . ALA A 1 84 ? -12.742 6.110 8.584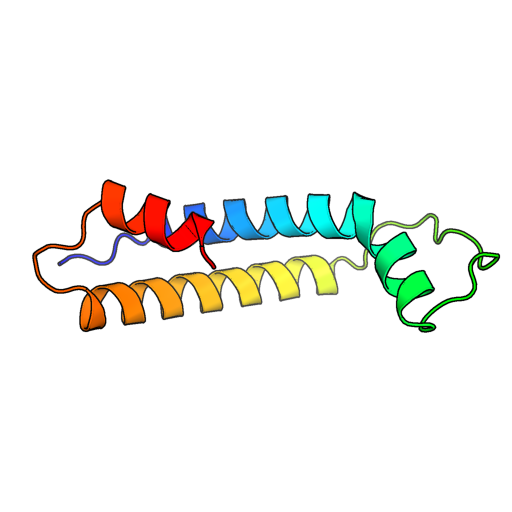 1.00 76.19 84 ALA A CA 1
ATOM 616 C C . ALA A 1 84 ? -12.739 6.051 7.045 1.00 76.19 84 ALA A C 1
ATOM 618 O O . ALA A 1 84 ? -11.732 6.379 6.424 1.00 76.19 84 ALA A O 1
ATOM 619 N N . LEU A 1 85 ? -13.869 5.687 6.426 1.00 80.94 85 LEU A N 1
ATOM 620 C CA . LEU A 1 85 ? -14.003 5.640 4.964 1.00 80.94 85 LEU A CA 1
ATOM 621 C C . LEU A 1 85 ? -13.945 7.033 4.328 1.00 80.94 85 LEU A C 1
ATOM 623 O O . LEU A 1 85 ? -13.331 7.198 3.278 1.00 80.94 85 LEU A O 1
ATOM 627 N N . ILE A 1 86 ? -14.552 8.035 4.971 1.00 82.19 86 ILE A N 1
ATOM 628 C CA . ILE A 1 86 ? -14.480 9.427 4.507 1.00 82.19 86 ILE A CA 1
ATOM 629 C C . ILE A 1 86 ? -13.032 9.923 4.578 1.00 82.19 86 ILE A C 1
ATOM 631 O O . ILE A 1 86 ? -12.532 10.471 3.602 1.00 82.19 86 ILE A O 1
ATOM 635 N N . GLY A 1 87 ? -12.338 9.693 5.697 1.00 75.81 87 GLY A N 1
ATOM 636 C CA . GLY A 1 87 ? -10.934 10.079 5.851 1.00 75.81 87 GLY A CA 1
ATOM 637 C C . GLY A 1 87 ? -10.020 9.418 4.817 1.00 75.81 87 GLY A C 1
ATOM 638 O O . GLY A 1 87 ? -9.188 10.097 4.227 1.00 75.81 87 GLY A O 1
ATOM 639 N N . ALA A 1 88 ? -10.229 8.129 4.542 1.00 75.81 88 ALA A N 1
ATOM 640 C CA . ALA A 1 88 ? -9.461 7.380 3.548 1.00 75.81 88 ALA A CA 1
ATOM 641 C C . ALA A 1 88 ? -9.668 7.855 2.098 1.00 75.81 88 ALA A C 1
ATOM 643 O O . ALA A 1 88 ? -8.867 7.519 1.241 1.00 75.81 88 ALA A O 1
ATOM 644 N N . PHE A 1 89 ? -10.737 8.597 1.794 1.00 79.12 89 PHE A N 1
ATOM 645 C CA . PHE A 1 89 ? -10.943 9.168 0.460 1.00 79.12 89 PHE A CA 1
ATOM 646 C C . PHE A 1 89 ? -10.157 10.472 0.245 1.00 79.12 89 PHE A C 1
ATOM 648 O O . PHE A 1 89 ? -9.799 10.798 -0.884 1.00 79.12 89 PHE A O 1
ATOM 655 N N . PHE A 1 90 ? -9.919 11.238 1.313 1.00 76.31 90 PHE A N 1
ATOM 656 C CA . PHE A 1 90 ? -9.246 12.542 1.243 1.00 76.31 90 PHE A CA 1
ATOM 657 C C . PHE A 1 90 ? -7.721 12.469 1.407 1.00 76.31 90 PHE A C 1
ATOM 659 O O . PHE A 1 90 ? -7.057 13.497 1.265 1.00 76.31 90 PHE A O 1
ATOM 666 N N . VAL A 1 91 ? -7.185 11.288 1.717 1.00 60.84 91 VAL A N 1
ATOM 667 C CA . VAL A 1 91 ? -5.753 10.994 1.874 1.00 60.84 91 VAL A CA 1
ATOM 668 C C . VAL A 1 91 ? -5.353 9.966 0.831 1.00 60.84 91 VAL A C 1
ATOM 670 O O . VAL A 1 91 ? -4.312 10.187 0.175 1.00 60.84 91 VAL A O 1
#

Foldseek 3Di:
DDQPLVVLLVQLVVVLVVVCVCCVVCVVVVCCVVVVDPPPPDDPPDDDDVVVSVVSSVVSSVVSVVVSVVCPPPVPPPDDPVVVVVVVVVD

Radius of gyration: 17.09 Å; chains: 1; bounding box: 32×25×49 Å

Secondary structure (DSSP, 8-state):
----HHHHHHHHHHHHHHHHHHHHHHHHHHHHHTTSS-TTSPP--SPPPHHHHHHHHHHHHHHHHHHHHHHHHHSGGG--HHHHHHHHHH-

pLDDT: mean 85.6, std 10.18, range [52.34, 97.56]